Protein AF-V5GSD3-F1 (afdb_monomer)

Sequence (104 aa):
MEKYTIGQCVFIVKNYLKFGENYTEIGRIYRTKYVKTNFPTNSTIRNIVNEFEETGSIQDQRSKVYSRNGRLQENIAAVNDSVTAEPNTSIRHRSQQLAIEHTT

pLDDT: mean 83.91, std 11.3, range [48.97, 94.5]

Structure (mmCIF, N/CA/C/O backbone):
data_AF-V5GSD3-F1
#
_entry.id   AF-V5GSD3-F1
#
loop_
_atom_site.group_PDB
_atom_site.id
_atom_site.type_symbol
_atom_site.label_atom_id
_atom_site.label_alt_id
_atom_site.label_comp_id
_atom_site.label_asym_id
_atom_site.label_entity_id
_atom_site.label_seq_id
_atom_site.pdbx_PDB_ins_code
_atom_site.Cartn_x
_atom_site.Cartn_y
_atom_site.Cartn_z
_atom_site.occupancy
_atom_site.B_iso_or_equiv
_atom_site.auth_seq_id
_atom_site.auth_comp_id
_atom_site.auth_asym_id
_atom_site.auth_atom_id
_atom_site.pdbx_PDB_model_num
ATOM 1 N N . MET A 1 1 ? 1.347 5.584 0.529 1.00 52.91 1 MET A N 1
ATOM 2 C CA . MET A 1 1 ? 0.588 5.583 1.798 1.00 52.91 1 MET A CA 1
ATOM 3 C C . MET A 1 1 ? 1.522 5.835 3.003 1.00 52.91 1 MET A C 1
ATOM 5 O O . MET A 1 1 ? 1.504 5.098 3.977 1.00 52.91 1 MET A O 1
ATOM 9 N N . GLU A 1 2 ? 2.343 6.899 2.985 1.00 53.22 2 GLU A N 1
ATOM 10 C CA . GLU A 1 2 ? 3.514 7.042 3.891 1.00 53.22 2 GLU A CA 1
ATOM 11 C C . GLU A 1 2 ? 3.214 7.459 5.350 1.00 53.22 2 GLU A C 1
ATOM 13 O O . GLU A 1 2 ? 4.128 7.535 6.168 1.00 53.22 2 GLU A O 1
ATOM 18 N N . LYS A 1 3 ? 1.953 7.732 5.718 1.00 70.75 3 LYS A N 1
ATOM 19 C CA . LYS A 1 3 ? 1.607 8.221 7.071 1.00 70.75 3 LYS A CA 1
ATOM 20 C C . LYS A 1 3 ? 1.307 7.128 8.100 1.00 70.75 3 LYS A C 1
ATOM 22 O O . LYS A 1 3 ? 1.409 7.413 9.294 1.00 70.75 3 LYS A O 1
ATOM 27 N N . TYR A 1 4 ? 0.937 5.922 7.665 1.00 81.62 4 TYR A N 1
ATOM 28 C CA . TYR A 1 4 ? 0.513 4.835 8.551 1.00 81.62 4 TYR A CA 1
ATOM 29 C C . TYR A 1 4 ? 1.309 3.569 8.277 1.00 81.62 4 TYR A C 1
ATOM 31 O O . TYR A 1 4 ? 1.545 3.196 7.132 1.00 81.62 4 TYR A O 1
ATOM 39 N N . THR A 1 5 ? 1.729 2.896 9.343 1.00 87.56 5 THR A N 1
ATOM 40 C CA . THR A 1 5 ? 2.402 1.603 9.219 1.00 87.56 5 THR A CA 1
ATOM 41 C C . THR A 1 5 ? 1.398 0.520 8.827 1.00 87.56 5 THR A C 1
ATOM 43 O O . THR A 1 5 ? 0.217 0.605 9.166 1.00 87.56 5 THR A O 1
ATOM 46 N N . ILE A 1 6 ? 1.868 -0.560 8.193 1.00 87.94 6 ILE A N 1
ATOM 47 C CA . ILE A 1 6 ? 1.018 -1.716 7.844 1.00 87.94 6 ILE A CA 1
ATOM 48 C C . ILE A 1 6 ? 0.260 -2.224 9.080 1.00 87.94 6 ILE A C 1
ATOM 50 O O . ILE A 1 6 ? -0.931 -2.508 9.010 1.00 87.94 6 ILE A O 1
ATOM 54 N N . GLY A 1 7 ? 0.915 -2.269 10.246 1.00 89.00 7 GLY A N 1
ATOM 55 C CA . GLY A 1 7 ? 0.274 -2.678 11.497 1.00 89.00 7 GLY A CA 1
ATOM 56 C C . GLY A 1 7 ? -0.879 -1.763 11.936 1.00 89.00 7 GLY A C 1
ATOM 57 O O . GLY A 1 7 ? -1.867 -2.252 12.487 1.00 89.00 7 GLY A O 1
ATOM 58 N N . GLN A 1 8 ? -0.785 -0.456 11.678 1.00 89.88 8 GLN A N 1
ATOM 59 C CA . GLN A 1 8 ? -1.862 0.504 11.944 1.00 89.88 8 GLN A CA 1
ATOM 60 C C . GLN A 1 8 ? -3.033 0.312 10.978 1.00 89.88 8 GLN A C 1
ATOM 62 O O . GLN A 1 8 ? -4.180 0.267 11.422 1.00 89.88 8 GLN A O 1
ATOM 67 N N . CYS A 1 9 ? -2.760 0.119 9.688 1.00 90.19 9 CYS A N 1
ATOM 68 C CA . CYS A 1 9 ? -3.802 -0.146 8.699 1.00 90.19 9 CYS A CA 1
ATOM 69 C C . CYS A 1 9 ? -4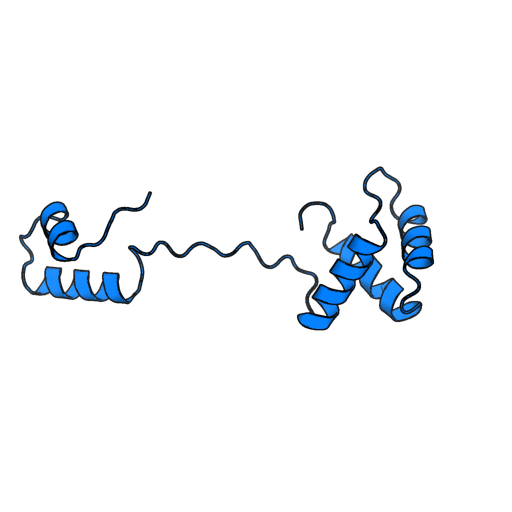.510 -1.489 8.963 1.00 90.19 9 CYS A C 1
ATOM 71 O O . CYS A 1 9 ? -5.737 -1.547 8.979 1.00 90.19 9 CYS A O 1
ATOM 73 N N . VAL A 1 10 ? -3.764 -2.547 9.311 1.00 92.50 10 VAL A N 1
ATOM 74 C CA . VAL A 1 10 ? -4.331 -3.839 9.748 1.00 92.50 10 VAL A CA 1
ATOM 75 C C . VAL A 1 10 ? -5.213 -3.665 10.980 1.00 92.50 10 VAL A C 1
ATOM 77 O O . VAL A 1 10 ? -6.273 -4.282 11.080 1.00 92.50 10 VAL A O 1
ATOM 80 N N . PHE A 1 11 ? -4.799 -2.833 11.937 1.00 93.31 11 PHE A N 1
ATOM 81 C CA . PHE A 1 11 ? -5.622 -2.553 13.107 1.00 93.31 11 PHE A CA 1
ATOM 82 C C . PHE A 1 11 ? -6.944 -1.882 12.725 1.00 93.31 11 PHE A C 1
ATOM 84 O O . PHE A 1 11 ? -7.986 -2.270 13.251 1.00 93.31 11 PHE A O 1
ATOM 91 N N . ILE A 1 12 ? -6.914 -0.917 11.807 1.00 92.12 12 ILE A N 1
ATOM 92 C CA . ILE A 1 12 ? -8.117 -0.252 11.299 1.00 92.12 12 ILE A CA 1
ATOM 93 C C . ILE A 1 12 ? -9.060 -1.272 10.653 1.00 92.12 12 ILE A C 1
ATOM 95 O O . ILE A 1 12 ? -10.210 -1.372 11.077 1.00 92.12 12 ILE A O 1
ATOM 99 N N . VAL A 1 13 ? -8.561 -2.084 9.718 1.00 93.44 13 VAL A N 1
ATOM 100 C CA . VAL A 1 13 ? -9.369 -3.091 9.009 1.00 93.44 13 VAL A CA 1
ATOM 101 C C . VAL A 1 13 ? -9.967 -4.114 9.977 1.00 93.44 13 VAL A C 1
ATOM 103 O O . VAL A 1 13 ? -11.153 -4.415 9.900 1.00 93.44 13 VAL A O 1
ATOM 106 N N . LYS A 1 14 ? -9.204 -4.595 10.967 1.00 94.50 14 LYS A N 1
ATOM 107 C CA . LYS A 1 14 ? -9.738 -5.516 11.989 1.00 94.50 14 LYS A CA 1
ATOM 108 C C . LYS A 1 14 ? -10.889 -4.913 12.794 1.00 94.50 14 LYS A C 1
ATOM 110 O O . LYS A 1 14 ? -11.831 -5.625 13.129 1.00 94.50 14 LYS A O 1
ATOM 115 N N . ASN A 1 15 ? -10.806 -3.629 13.137 1.00 94.06 15 ASN A N 1
ATOM 116 C CA . ASN A 1 15 ? -11.887 -2.964 13.861 1.00 94.06 15 ASN A CA 1
ATOM 117 C C . ASN A 1 15 ? -13.080 -2.673 12.944 1.00 94.06 15 ASN A C 1
ATOM 119 O O . ASN A 1 15 ? -14.210 -2.818 13.394 1.00 94.06 15 ASN A O 1
ATOM 123 N N . TYR A 1 16 ? -12.853 -2.357 11.669 1.00 94.06 16 TYR A N 1
ATOM 124 C CA . TYR A 1 16 ? -13.924 -2.262 10.677 1.00 94.06 16 TYR A CA 1
ATOM 125 C C . TYR A 1 16 ? -14.699 -3.578 10.547 1.00 94.06 16 TYR A C 1
ATOM 127 O O . TYR A 1 16 ? -15.915 -3.586 10.691 1.00 94.06 16 TYR A O 1
ATOM 135 N N . LEU A 1 17 ? -14.009 -4.715 10.430 1.00 91.69 17 LEU A N 1
ATOM 136 C CA . LEU A 1 17 ? -14.667 -6.027 10.386 1.00 91.69 17 LEU A CA 1
ATOM 137 C C . LEU A 1 17 ? -15.458 -6.357 11.664 1.00 91.69 17 LEU A C 1
ATOM 139 O O . LEU A 1 17 ? -16.376 -7.169 11.628 1.00 91.69 17 LEU A O 1
ATOM 143 N N . LYS A 1 18 ? -15.108 -5.744 12.801 1.00 93.00 18 LYS A N 1
ATOM 144 C CA . LYS A 1 18 ? -15.787 -5.957 14.086 1.00 93.00 18 LYS A CA 1
ATOM 145 C C . LYS A 1 18 ? -16.988 -5.029 14.300 1.00 93.00 18 LYS A C 1
ATOM 147 O O . LYS A 1 18 ? -17.978 -5.461 14.881 1.00 93.00 18 LYS A O 1
ATOM 152 N N . PHE A 1 19 ? -16.878 -3.764 13.901 1.00 89.38 19 PHE A N 1
ATOM 153 C CA . PHE A 1 19 ? -17.847 -2.705 14.222 1.00 89.38 19 PHE A CA 1
ATOM 154 C C . PHE A 1 19 ? -18.603 -2.164 12.996 1.00 89.38 19 PHE A C 1
ATOM 156 O O . PHE A 1 19 ? -19.476 -1.311 13.150 1.00 89.38 19 PHE A O 1
ATOM 163 N N . GLY A 1 20 ? -18.279 -2.635 11.791 1.00 88.62 20 GLY A N 1
ATOM 164 C CA . GLY A 1 20 ? -18.825 -2.136 10.530 1.00 88.62 20 GLY A CA 1
ATOM 165 C C . GLY A 1 20 ? -18.386 -0.701 10.224 1.00 88.62 20 GLY A C 1
ATOM 166 O O . GLY A 1 20 ? -17.319 -0.248 10.642 1.00 88.62 20 GLY A O 1
ATOM 167 N N . GLU A 1 21 ? -19.241 0.051 9.528 1.00 88.44 21 GLU A N 1
ATOM 168 C CA . GLU A 1 21 ? -18.991 1.430 9.068 1.00 88.44 21 GLU A CA 1
ATOM 169 C C . GLU A 1 21 ? -18.960 2.499 10.184 1.00 88.44 21 GLU A C 1
ATOM 171 O O . GLU A 1 21 ? -19.047 3.704 9.927 1.00 88.44 21 GLU A O 1
ATOM 176 N N . ASN A 1 22 ? -18.795 2.106 11.451 1.00 91.75 22 ASN A N 1
ATOM 177 C CA . ASN A 1 22 ? -18.667 3.043 12.564 1.00 91.75 22 ASN A CA 1
ATOM 178 C C . ASN A 1 22 ? -17.239 3.615 12.675 1.00 91.75 22 ASN A C 1
ATOM 180 O O . ASN A 1 22 ? -16.500 3.372 13.634 1.00 91.75 22 ASN A O 1
ATOM 184 N N . TYR A 1 23 ? -16.844 4.416 11.683 1.00 90.06 23 TYR A N 1
ATOM 185 C CA . TYR A 1 23 ? -15.498 4.995 11.586 1.00 90.06 23 TYR A CA 1
ATOM 186 C C . TYR A 1 23 ? -15.117 5.869 12.788 1.00 90.06 23 TYR A C 1
ATOM 188 O O . TYR A 1 23 ? -13.948 5.927 13.170 1.00 90.06 23 TYR A O 1
ATOM 196 N N . THR A 1 24 ? -16.101 6.510 13.424 1.00 90.00 24 THR A N 1
ATOM 197 C CA . THR A 1 24 ? -15.887 7.333 14.620 1.00 90.00 24 THR A CA 1
ATOM 198 C C . THR A 1 24 ? -15.419 6.487 15.802 1.00 90.00 24 THR A C 1
ATOM 200 O O . THR A 1 24 ? -14.493 6.884 16.513 1.00 90.00 24 THR A O 1
ATOM 203 N N . GLU A 1 25 ? -16.017 5.312 16.017 1.00 90.69 25 GLU A N 1
ATOM 204 C CA . GLU A 1 25 ? -15.560 4.393 17.063 1.00 90.69 25 GLU A CA 1
ATOM 205 C C . GLU A 1 25 ? -14.209 3.771 16.743 1.00 90.69 25 GLU A C 1
ATOM 207 O O . GLU A 1 25 ? -13.342 3.728 17.619 1.00 90.69 25 GLU A O 1
ATOM 212 N N . ILE A 1 26 ? -13.981 3.387 15.486 1.00 91.75 26 ILE A N 1
ATOM 213 C CA . ILE A 1 26 ? -12.675 2.889 15.037 1.00 91.75 26 ILE A CA 1
ATOM 214 C C . ILE A 1 26 ? -11.592 3.933 15.328 1.00 91.75 26 ILE A C 1
ATOM 216 O O . ILE A 1 26 ? -10.549 3.599 15.892 1.00 91.75 26 ILE A O 1
ATOM 220 N N . GLY A 1 27 ? -11.864 5.207 15.035 1.00 89.69 27 GLY A N 1
ATOM 221 C CA . GLY A 1 27 ? -11.002 6.325 15.402 1.00 89.69 27 GLY A CA 1
ATOM 222 C C . GLY A 1 27 ? -10.785 6.422 16.916 1.00 89.69 27 GLY A C 1
ATOM 223 O O . GLY A 1 27 ? -9.647 6.472 17.378 1.00 89.69 27 GLY A O 1
ATOM 224 N N . ARG A 1 28 ? -11.842 6.385 17.734 1.00 89.25 28 ARG A N 1
ATOM 225 C CA . ARG A 1 28 ? -11.705 6.433 19.205 1.00 89.25 28 ARG A CA 1
ATOM 226 C C . ARG A 1 28 ? -10.798 5.320 19.743 1.00 89.25 28 ARG A C 1
ATOM 228 O O . ARG A 1 28 ? -9.893 5.611 20.522 1.00 89.25 28 ARG A O 1
ATOM 235 N N . ILE A 1 29 ? -10.990 4.084 19.286 1.00 91.00 29 ILE A N 1
ATOM 236 C CA . ILE A 1 29 ? -10.185 2.916 19.682 1.00 91.00 29 ILE A CA 1
ATOM 237 C C . ILE A 1 29 ? -8.752 3.025 19.132 1.00 91.00 29 ILE A C 1
ATOM 239 O O . ILE A 1 29 ? -7.781 2.663 19.797 1.00 91.00 29 ILE A O 1
ATOM 243 N N . TYR A 1 30 ? -8.581 3.579 17.934 1.00 90.62 30 TYR A N 1
ATOM 244 C CA . TYR A 1 30 ? -7.256 3.875 17.396 1.00 90.62 30 TYR A CA 1
ATOM 245 C C . TYR A 1 30 ? -6.501 4.862 18.289 1.00 90.62 30 TYR A C 1
ATOM 247 O O . TYR A 1 30 ? -5.333 4.638 18.602 1.00 90.62 30 TYR A O 1
ATOM 255 N N . ARG A 1 31 ? -7.175 5.922 18.749 1.00 87.75 31 ARG A N 1
ATOM 256 C CA . ARG A 1 31 ? -6.581 6.962 19.597 1.00 87.75 31 ARG A CA 1
ATOM 257 C C . ARG A 1 31 ? -6.154 6.438 20.966 1.00 87.75 31 ARG A C 1
ATOM 259 O O . ARG A 1 31 ? -5.145 6.903 21.488 1.00 87.75 31 ARG A O 1
ATOM 266 N N . THR A 1 32 ? -6.897 5.494 21.544 1.00 87.94 32 THR A N 1
ATOM 267 C CA . THR A 1 32 ? -6.513 4.878 22.824 1.00 87.94 32 THR A CA 1
ATOM 268 C C . THR A 1 32 ? -5.296 3.970 22.672 1.00 87.94 32 THR A C 1
ATOM 270 O O . THR A 1 32 ? -4.456 3.929 23.567 1.00 87.94 32 THR A O 1
ATOM 273 N N . LYS A 1 33 ? -5.166 3.275 21.535 1.00 87.50 33 LYS A N 1
ATOM 274 C CA . LYS A 1 33 ? -4.050 2.354 21.281 1.00 87.50 33 LYS A CA 1
ATOM 275 C C . LYS A 1 33 ? -2.772 3.048 20.800 1.00 87.50 33 LYS A C 1
ATOM 277 O O . LYS A 1 33 ? -1.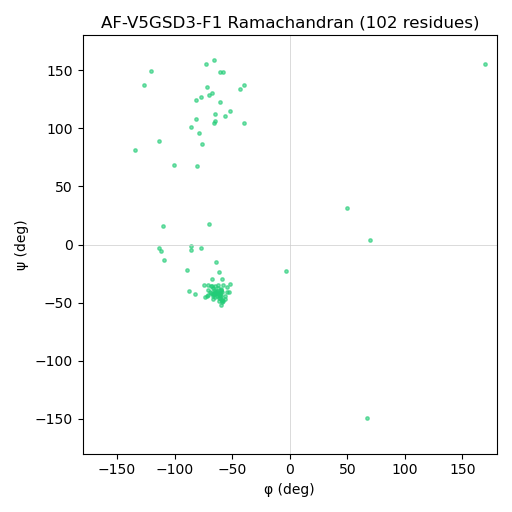681 2.676 21.223 1.00 87.50 33 LYS A O 1
ATOM 282 N N . TYR A 1 34 ? -2.889 4.019 19.899 1.00 84.12 34 TYR A N 1
ATOM 283 C CA . TYR A 1 34 ? -1.761 4.702 19.267 1.00 84.12 34 TYR A CA 1
ATOM 284 C C . TYR A 1 34 ? -1.735 6.166 19.722 1.00 84.12 34 TYR A C 1
ATOM 286 O O . TYR A 1 34 ? -2.328 7.050 19.105 1.00 84.12 34 TYR A O 1
ATOM 294 N N . VAL A 1 35 ? -1.047 6.432 20.834 1.00 70.56 35 VAL A N 1
ATOM 295 C CA . VAL A 1 35 ? -0.883 7.791 21.367 1.00 70.56 35 VAL A CA 1
ATOM 296 C C . VAL A 1 35 ? 0.202 8.530 20.572 1.00 70.56 35 VAL A C 1
ATOM 298 O O . VAL A 1 35 ? 1.382 8.347 20.859 1.00 70.56 35 VAL A O 1
ATOM 301 N N . LYS A 1 36 ? -0.185 9.337 19.565 1.00 64.88 36 LYS A N 1
ATOM 302 C CA . LYS A 1 36 ? 0.509 10.552 19.052 1.00 64.88 36 LYS A CA 1
ATOM 303 C C . LYS A 1 36 ? -0.101 11.064 17.735 1.00 64.88 36 LYS A C 1
ATOM 305 O O . LYS A 1 36 ? -0.688 10.297 16.985 1.00 64.88 36 LYS A O 1
ATOM 310 N N . THR A 1 37 ? 0.092 12.368 17.511 1.00 6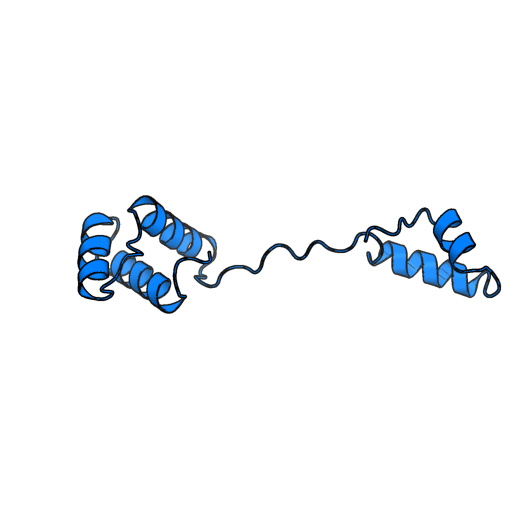2.88 37 THR A N 1
ATOM 311 C CA . THR A 1 37 ? -0.124 13.292 16.362 1.00 62.88 37 THR A CA 1
ATOM 312 C C . THR A 1 37 ? -0.630 12.814 14.987 1.00 62.88 37 THR A C 1
ATOM 314 O O . THR A 1 37 ? -1.214 13.630 14.279 1.00 62.88 37 THR A O 1
ATOM 317 N N . ASN A 1 38 ? -0.486 11.548 14.597 1.00 68.31 38 ASN A N 1
ATOM 318 C CA . ASN A 1 38 ? -0.969 11.010 13.320 1.00 68.31 38 ASN A CA 1
ATOM 319 C C . ASN A 1 38 ? -2.282 10.251 13.522 1.00 68.31 38 ASN A C 1
ATOM 321 O O . ASN A 1 38 ? -2.344 9.024 13.432 1.00 68.31 38 ASN A O 1
ATOM 325 N N . PHE A 1 39 ? -3.331 11.002 13.852 1.00 83.25 39 PHE A N 1
ATOM 326 C CA . PHE A 1 39 ? -4.679 10.463 13.953 1.00 83.25 39 PHE A CA 1
ATOM 327 C C . PHE A 1 39 ? -5.319 10.366 12.557 1.00 83.25 39 PHE A C 1
ATOM 329 O O . PHE A 1 39 ? -5.394 11.388 11.867 1.00 83.25 39 PHE A O 1
ATOM 336 N N . PRO A 1 40 ? -5.799 9.183 12.132 1.00 86.06 40 PRO A N 1
ATOM 337 C CA . PRO A 1 40 ? -6.472 9.047 10.852 1.00 86.06 40 PRO A CA 1
ATOM 338 C C . PRO A 1 40 ? -7.829 9.736 10.902 1.00 86.06 40 PRO A C 1
ATOM 340 O O . PRO A 1 40 ? -8.643 9.503 11.792 1.00 86.06 40 PRO A O 1
ATOM 343 N N . THR A 1 41 ? -8.081 10.595 9.918 1.00 89.19 41 THR A N 1
ATOM 344 C CA . THR A 1 41 ? -9.419 11.143 9.688 1.00 89.19 41 THR A CA 1
ATOM 345 C C . THR A 1 41 ? -10.370 10.025 9.264 1.00 89.19 41 THR A C 1
ATOM 347 O O . THR A 1 41 ? -9.935 9.016 8.707 1.00 89.19 41 THR A O 1
ATOM 350 N N . ASN A 1 42 ? -11.680 10.226 9.430 1.00 90.50 42 ASN A N 1
ATOM 351 C CA . ASN A 1 42 ? -12.684 9.261 8.963 1.00 90.50 42 ASN A CA 1
ATOM 352 C C . ASN A 1 42 ? -12.527 8.939 7.466 1.00 90.50 42 ASN A C 1
ATOM 354 O O . ASN A 1 42 ? -12.677 7.790 7.069 1.00 90.50 42 ASN A O 1
ATOM 358 N N . SER A 1 43 ? -12.156 9.929 6.646 1.00 90.56 43 SER A N 1
ATOM 359 C CA . SER A 1 43 ? -11.842 9.715 5.228 1.00 90.56 43 SER A CA 1
ATOM 360 C C . SER A 1 43 ? -10.631 8.807 5.021 1.00 90.56 43 SER A C 1
ATOM 362 O O . SER A 1 43 ? -10.658 7.944 4.155 1.00 90.56 43 SER A O 1
ATOM 364 N N . THR A 1 44 ? -9.589 8.951 5.841 1.00 89.81 44 THR A N 1
ATOM 365 C CA . THR A 1 44 ? -8.406 8.086 5.775 1.00 89.81 44 THR A CA 1
ATOM 366 C C . THR A 1 44 ? -8.755 6.652 6.164 1.00 89.81 44 THR A C 1
ATOM 368 O O . THR A 1 44 ? -8.347 5.720 5.481 1.00 89.81 44 THR A O 1
ATOM 371 N N . ILE A 1 45 ? -9.537 6.477 7.234 1.00 91.50 45 ILE A N 1
ATOM 372 C CA . ILE A 1 45 ? -10.032 5.165 7.669 1.00 91.50 45 ILE A CA 1
ATOM 373 C C . ILE A 1 45 ? -10.832 4.510 6.539 1.00 91.50 45 ILE A C 1
ATOM 375 O O . ILE A 1 45 ? -10.562 3.362 6.198 1.00 91.50 45 ILE A O 1
ATOM 379 N N . ARG A 1 46 ? -11.767 5.251 5.932 1.00 92.69 46 ARG A N 1
ATOM 380 C CA . ARG A 1 46 ? -12.562 4.768 4.799 1.00 92.69 46 ARG A CA 1
ATOM 381 C C . ARG A 1 46 ? -11.678 4.368 3.622 1.00 92.69 46 ARG A C 1
ATOM 383 O O . ARG A 1 46 ? -11.849 3.277 3.111 1.00 92.69 46 ARG A O 1
ATOM 390 N N . ASN A 1 47 ? -10.712 5.195 3.228 1.00 91.06 47 ASN A N 1
ATOM 391 C CA . ASN A 1 47 ? -9.835 4.876 2.099 1.00 91.06 47 ASN A CA 1
ATOM 392 C C . ASN A 1 47 ? -9.032 3.588 2.334 1.00 91.06 47 ASN A C 1
ATOM 394 O O . ASN A 1 47 ? -8.940 2.768 1.431 1.00 91.06 47 ASN A O 1
ATOM 398 N N . ILE A 1 48 ? -8.505 3.386 3.549 1.00 90.94 48 ILE A N 1
ATOM 399 C CA . ILE A 1 48 ? -7.782 2.155 3.915 1.00 90.94 48 ILE A CA 1
ATOM 400 C C . ILE A 1 48 ? -8.701 0.930 3.818 1.00 90.94 48 ILE A C 1
ATOM 402 O O . ILE A 1 48 ? -8.276 -0.129 3.364 1.00 90.94 48 ILE A O 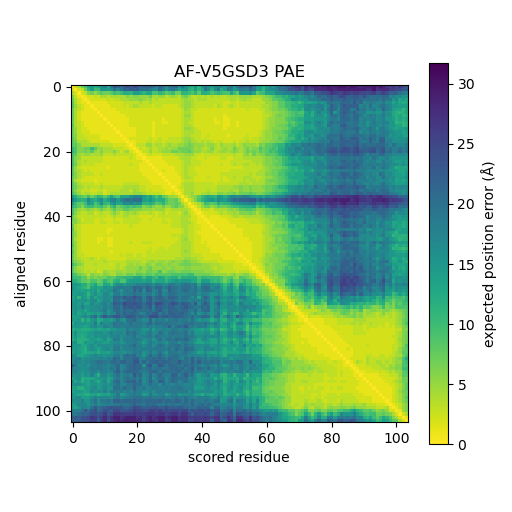1
ATOM 406 N N . VAL A 1 49 ? -9.950 1.064 4.268 1.00 92.25 49 VAL A N 1
ATOM 407 C CA . VAL A 1 49 ? -10.942 -0.013 4.183 1.00 92.25 49 VAL A CA 1
ATOM 408 C C . VAL A 1 49 ? -11.309 -0.300 2.730 1.00 92.25 49 VAL A C 1
ATOM 410 O O . VAL A 1 49 ? -11.273 -1.457 2.337 1.00 92.25 49 VAL A O 1
ATOM 413 N N . ASN A 1 50 ? -11.585 0.729 1.930 1.00 92.25 50 ASN A N 1
ATOM 414 C CA . ASN A 1 50 ? -11.933 0.573 0.520 1.00 92.25 50 ASN A CA 1
ATOM 415 C C . ASN A 1 50 ? -10.807 -0.115 -0.257 1.00 92.25 50 ASN A C 1
ATOM 417 O O . ASN A 1 50 ? -11.060 -1.048 -1.004 1.00 92.25 50 ASN A O 1
ATOM 421 N N . GLU A 1 51 ? -9.554 0.287 -0.041 1.00 90.06 51 GLU A N 1
ATOM 422 C CA . GLU A 1 51 ? -8.408 -0.341 -0.706 1.00 90.06 51 GLU A CA 1
ATOM 423 C C . GLU A 1 51 ? -8.264 -1.823 -0.329 1.00 90.06 51 GLU A C 1
ATOM 425 O O . GLU A 1 51 ? -7.966 -2.665 -1.182 1.00 90.06 51 GLU A O 1
ATOM 430 N N . PHE A 1 52 ? -8.544 -2.156 0.934 1.00 91.38 52 PHE A N 1
ATOM 431 C CA . PHE A 1 52 ? -8.609 -3.540 1.386 1.00 91.38 52 PHE A CA 1
ATOM 432 C C . PHE A 1 52 ? -9.782 -4.309 0.760 1.00 91.38 52 PHE A C 1
ATOM 434 O O . PHE A 1 52 ? -9.594 -5.452 0.359 1.00 91.38 52 PHE A O 1
ATOM 441 N N . GLU A 1 53 ? -10.971 -3.718 0.656 1.00 91.25 53 GLU A N 1
ATOM 442 C CA . GLU A 1 53 ? -12.133 -4.360 0.026 1.00 91.25 53 GLU A CA 1
ATOM 443 C C . GLU A 1 53 ? -11.930 -4.571 -1.481 1.00 91.25 53 GLU A C 1
ATOM 445 O O . GLU A 1 53 ? -12.309 -5.612 -2.012 1.00 91.25 53 GLU A O 1
ATOM 450 N N . GLU A 1 54 ? -11.287 -3.620 -2.160 1.00 91.25 54 GLU A N 1
ATOM 451 C CA . GLU A 1 54 ? -11.015 -3.679 -3.598 1.00 91.25 54 GLU A CA 1
ATOM 452 C C . GLU A 1 54 ? -9.911 -4.685 -3.946 1.00 91.25 54 GLU A C 1
ATOM 454 O O . GLU A 1 54 ? -10.045 -5.453 -4.900 1.00 91.25 54 GLU A O 1
ATOM 459 N N . THR A 1 55 ? -8.800 -4.678 -3.202 1.00 88.00 55 THR A N 1
ATOM 460 C CA . THR A 1 55 ? -7.595 -5.446 -3.570 1.00 88.00 55 THR A CA 1
ATOM 461 C C . THR A 1 55 ? -7.320 -6.651 -2.673 1.00 88.00 55 THR A C 1
ATOM 463 O O . THR A 1 55 ? -6.472 -7.480 -3.002 1.00 88.00 55 THR A O 1
ATOM 466 N N . GLY A 1 56 ? -7.982 -6.749 -1.517 1.00 88.69 56 GLY A N 1
ATOM 467 C CA . GLY A 1 56 ? -7.676 -7.730 -0.471 1.00 88.69 56 GLY A CA 1
ATOM 468 C C . GLY A 1 56 ? -6.347 -7.479 0.251 1.00 88.69 56 GLY A C 1
ATOM 469 O O . GLY A 1 56 ? -5.941 -8.282 1.094 1.00 88.69 56 GLY A O 1
ATOM 470 N N . SER A 1 57 ? -5.647 -6.387 -0.071 1.00 87.00 57 SER A N 1
ATOM 471 C CA . SER A 1 57 ? -4.320 -6.067 0.447 1.00 87.00 57 SER A CA 1
ATOM 472 C C . SER A 1 57 ? -4.322 -4.740 1.197 1.00 87.00 57 SER A C 1
ATOM 474 O O . SER A 1 57 ? -5.078 -3.825 0.903 1.00 87.00 57 SER A O 1
ATOM 476 N N . ILE A 1 58 ? -3.441 -4.650 2.190 1.00 85.06 58 ILE A N 1
ATOM 477 C CA . ILE A 1 58 ? -3.156 -3.429 2.964 1.00 85.06 58 ILE A CA 1
ATOM 478 C C . ILE A 1 58 ? -1.730 -2.932 2.660 1.00 85.06 58 ILE A C 1
ATOM 480 O O . ILE A 1 58 ? -1.270 -1.903 3.159 1.00 85.06 58 ILE A O 1
ATOM 484 N N . GLN A 1 59 ? -0.979 -3.702 1.874 1.00 80.12 59 GLN A N 1
ATOM 485 C CA . GLN A 1 59 ? 0.376 -3.351 1.504 1.00 80.12 59 GLN A CA 1
ATOM 486 C C . GLN A 1 59 ? 0.337 -2.286 0.414 1.00 80.12 59 GLN A C 1
ATOM 488 O O . GLN A 1 59 ? -0.280 -2.505 -0.624 1.00 80.12 59 GLN A O 1
ATOM 493 N N . ASP A 1 60 ? 1.043 -1.176 0.652 1.00 69.31 60 ASP A N 1
ATOM 494 C CA . ASP A 1 60 ? 1.212 -0.107 -0.333 1.00 69.31 60 ASP A CA 1
ATOM 495 C C . ASP A 1 60 ? 1.722 -0.729 -1.637 1.00 69.31 60 ASP A C 1
ATOM 497 O O . ASP A 1 60 ? 2.820 -1.310 -1.679 1.00 69.31 60 ASP A O 1
ATOM 501 N N . GLN A 1 61 ? 0.907 -0.660 -2.690 1.00 65.12 61 GLN A N 1
ATOM 502 C CA . GLN A 1 61 ? 1.350 -1.044 -4.018 1.00 65.12 61 GLN A CA 1
ATOM 503 C C . GLN A 1 61 ? 2.426 -0.036 -4.396 1.00 65.12 61 GLN A C 1
ATOM 505 O O . GLN A 1 61 ? 2.129 1.131 -4.654 1.00 65.12 61 GLN A O 1
ATOM 510 N N . ARG A 1 62 ? 3.695 -0.467 -4.337 1.00 59.12 62 ARG A N 1
ATOM 511 C CA . ARG A 1 62 ? 4.838 0.383 -4.688 1.00 59.12 62 ARG A CA 1
ATOM 512 C C . ARG A 1 62 ? 4.500 1.151 -5.957 1.00 59.12 62 ARG A C 1
ATOM 514 O O . ARG A 1 62 ? 3.969 0.569 -6.905 1.00 59.12 62 ARG A O 1
ATOM 521 N N . SER A 1 63 ? 4.799 2.448 -5.923 1.00 59.00 63 SER A N 1
ATOM 522 C CA . SER A 1 63 ? 4.558 3.377 -7.019 1.00 59.00 63 SER A CA 1
ATOM 523 C C . SER A 1 63 ? 4.874 2.721 -8.355 1.00 59.00 63 SER A C 1
ATOM 525 O O . SER A 1 63 ? 5.880 2.018 -8.480 1.00 59.00 63 SER A O 1
ATOM 527 N N . LYS A 1 64 ? 3.994 2.952 -9.340 1.00 59.44 64 LYS A N 1
ATOM 528 C CA . LYS A 1 64 ? 4.193 2.569 -10.741 1.00 59.44 64 LYS A CA 1
ATOM 529 C C . LYS A 1 64 ? 5.653 2.844 -11.088 1.00 59.44 64 LYS A C 1
ATOM 531 O O . LYS A 1 64 ? 6.053 4.003 -11.206 1.00 59.44 64 LYS A O 1
ATOM 536 N N . VAL A 1 65 ? 6.461 1.789 -11.181 1.00 65.19 65 VAL A N 1
ATOM 537 C CA . VAL A 1 65 ? 7.822 1.921 -11.682 1.00 65.19 65 VAL A CA 1
ATOM 538 C C . VAL A 1 65 ? 7.618 2.350 -13.119 1.00 65.19 65 VAL A C 1
ATOM 540 O O . VAL A 1 65 ? 7.127 1.562 -13.927 1.00 65.19 65 VAL A O 1
ATOM 543 N N . TYR A 1 66 ? 7.879 3.623 -13.413 1.00 65.12 66 TYR A N 1
ATOM 544 C CA . TYR A 1 66 ? 7.829 4.103 -14.782 1.00 65.1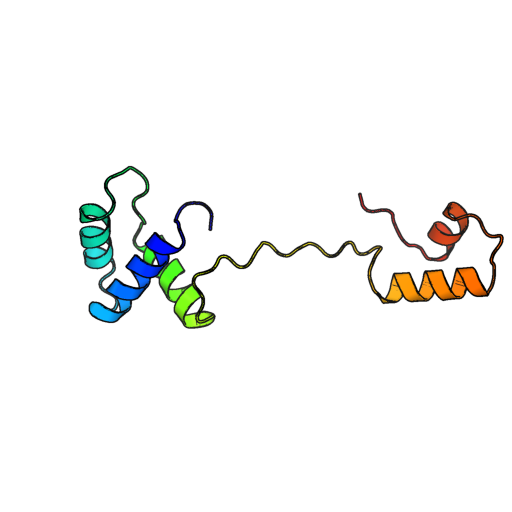2 66 TYR A CA 1
ATOM 545 C C . TYR A 1 66 ? 8.788 3.229 -15.580 1.00 65.12 66 TYR A C 1
ATOM 547 O O . TYR A 1 66 ? 10.003 3.249 -15.359 1.00 65.12 66 TYR A O 1
ATOM 555 N N . SER A 1 67 ? 8.224 2.391 -16.451 1.00 63.97 67 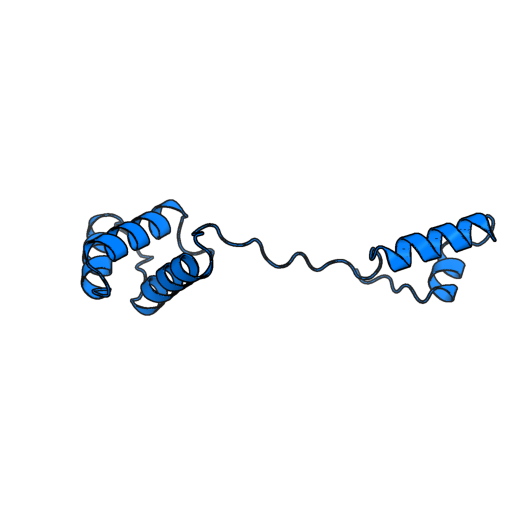SER A N 1
ATOM 556 C CA . SER A 1 67 ? 9.024 1.622 -17.385 1.00 63.97 67 SER A CA 1
ATOM 557 C C . SER A 1 67 ? 9.762 2.637 -18.242 1.00 63.97 67 SER A C 1
ATOM 559 O O . SER A 1 67 ? 9.145 3.523 -18.831 1.00 63.97 67 SER A O 1
ATOM 561 N N . ARG A 1 68 ? 11.093 2.563 -18.268 1.00 70.44 68 ARG A N 1
ATOM 562 C CA . ARG A 1 68 ? 11.872 3.408 -19.171 1.00 70.44 68 ARG A CA 1
ATOM 563 C C . ARG A 1 68 ? 11.519 2.975 -20.587 1.00 70.44 68 ARG A C 1
ATOM 565 O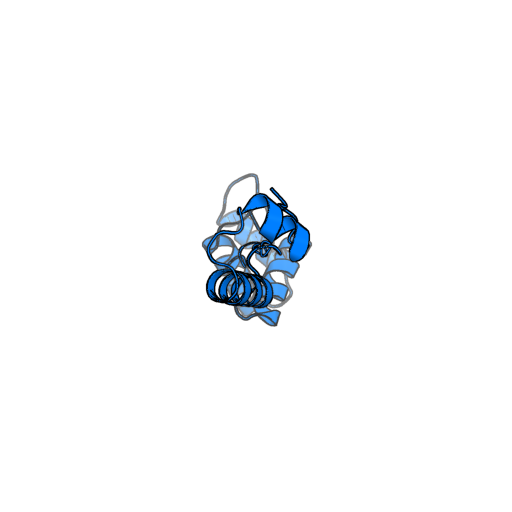 O . ARG A 1 68 ? 11.890 1.871 -20.977 1.00 70.44 68 ARG A O 1
ATOM 572 N N . ASN A 1 69 ? 10.841 3.836 -21.344 1.00 73.94 69 ASN A N 1
ATOM 573 C CA . ASN A 1 69 ? 10.377 3.532 -22.702 1.00 73.94 69 ASN A CA 1
ATOM 574 C C . ASN A 1 69 ? 11.513 3.006 -23.604 1.00 73.94 69 ASN A C 1
ATOM 576 O O . ASN A 1 69 ? 11.314 2.079 -24.383 1.00 73.94 69 ASN A O 1
ATOM 580 N N . GLY A 1 70 ? 12.749 3.488 -23.422 1.00 73.75 70 GLY A N 1
ATOM 581 C CA . GLY A 1 70 ? 13.920 2.985 -24.153 1.00 73.75 70 GLY A CA 1
ATOM 582 C C . GLY A 1 70 ? 14.295 1.514 -23.890 1.00 73.75 70 GLY A C 1
ATOM 583 O O . GLY A 1 70 ? 15.056 0.941 -24.660 1.00 73.75 70 GLY A O 1
ATOM 584 N N . ARG A 1 71 ? 13.769 0.879 -22.833 1.00 76.94 71 ARG A N 1
ATOM 585 C CA . ARG A 1 71 ? 13.995 -0.541 -22.489 1.00 76.94 71 ARG A CA 1
ATOM 586 C C . ARG A 1 71 ? 12.762 -1.420 -22.694 1.00 76.94 71 ARG A C 1
ATOM 588 O O . ARG A 1 71 ? 12.711 -2.529 -22.165 1.00 76.94 71 ARG A O 1
ATOM 595 N N . LEU A 1 72 ? 11.766 -0.939 -23.432 1.00 84.31 72 LEU A N 1
ATOM 596 C CA . LEU A 1 72 ? 10.667 -1.794 -23.866 1.00 84.31 72 LEU A CA 1
ATOM 597 C C . LEU A 1 72 ? 11.213 -2.971 -24.682 1.00 84.31 72 LEU A C 1
ATOM 599 O O . LEU A 1 72 ? 12.229 -2.852 -25.369 1.00 84.31 72 LEU A O 1
ATOM 603 N N . GLN A 1 73 ? 10.536 -4.113 -24.592 1.00 84.50 73 GLN A N 1
ATOM 604 C CA . GLN A 1 73 ? 10.972 -5.350 -25.241 1.00 84.50 73 GLN A CA 1
ATOM 605 C C . GLN A 1 73 ? 11.112 -5.187 -26.762 1.00 84.50 73 GLN A C 1
ATOM 607 O O . GLN A 1 73 ? 12.043 -5.724 -27.353 1.00 84.50 73 GLN A O 1
ATOM 612 N N . GLU A 1 74 ? 10.244 -4.375 -27.364 1.00 85.56 74 GLU A N 1
ATOM 613 C CA . GLU A 1 74 ? 10.282 -4.000 -28.781 1.00 85.56 74 GLU A CA 1
ATOM 614 C C . GLU A 1 74 ? 11.581 -3.267 -29.146 1.00 85.56 74 GLU A C 1
ATOM 616 O O . GLU A 1 74 ? 12.256 -3.635 -30.104 1.00 85.56 74 GLU A O 1
ATOM 621 N N . ASN A 1 75 ? 11.998 -2.298 -28.327 1.00 87.94 75 ASN A N 1
ATOM 622 C CA . ASN A 1 75 ? 13.241 -1.550 -28.532 1.00 87.94 75 ASN A CA 1
ATOM 623 C C . ASN A 1 75 ? 14.478 -2.441 -28.352 1.00 87.94 75 ASN A C 1
ATOM 625 O O . ASN A 1 75 ? 15.458 -2.297 -29.080 1.00 87.94 75 ASN A O 1
ATOM 629 N N . ILE A 1 76 ? 14.429 -3.393 -27.415 1.00 88.50 76 ILE A N 1
ATOM 630 C CA . ILE A 1 76 ? 15.501 -4.380 -27.219 1.00 88.50 76 ILE A CA 1
ATOM 631 C C . ILE A 1 76 ? 15.627 -5.287 -28.450 1.00 88.50 76 ILE A C 1
ATOM 633 O O . ILE A 1 76 ? 16.740 -5.513 -28.924 1.00 88.50 76 ILE A O 1
ATOM 637 N N . ALA A 1 77 ? 14.504 -5.778 -28.979 1.00 90.75 77 ALA A N 1
ATOM 638 C CA . ALA A 1 77 ? 14.488 -6.598 -30.186 1.00 90.75 77 ALA A CA 1
ATOM 639 C C . ALA A 1 77 ? 15.036 -5.824 -31.396 1.00 90.75 77 ALA A C 1
ATOM 641 O O . ALA A 1 77 ? 15.973 -6.289 -32.038 1.00 90.75 77 ALA A O 1
ATOM 642 N N . ALA A 1 78 ? 14.562 -4.594 -31.622 1.00 89.12 78 ALA A N 1
ATOM 643 C CA . ALA A 1 78 ? 15.020 -3.752 -32.727 1.00 89.12 78 ALA A CA 1
ATOM 644 C C . ALA A 1 78 ? 16.529 -3.444 -32.666 1.00 89.12 78 ALA A C 1
ATOM 646 O O . ALA A 1 78 ? 17.218 -3.438 -33.689 1.00 89.12 78 ALA A O 1
ATOM 647 N N . VAL A 1 79 ? 17.076 -3.221 -31.464 1.00 90.06 79 VAL A N 1
ATOM 648 C CA . VAL A 1 79 ? 18.525 -3.046 -31.280 1.00 90.06 79 VAL A CA 1
ATOM 649 C C . VAL A 1 79 ? 19.283 -4.339 -31.585 1.00 90.06 79 VAL A C 1
ATOM 651 O O . VAL A 1 79 ? 20.316 -4.270 -32.248 1.00 90.06 79 VAL A O 1
ATOM 654 N N . ASN A 1 80 ? 18.794 -5.502 -31.142 1.00 92.56 80 ASN A N 1
ATOM 655 C CA . ASN A 1 80 ? 19.430 -6.793 -31.434 1.00 92.56 80 ASN A CA 1
ATOM 656 C C . ASN A 1 80 ? 19.465 -7.085 -32.942 1.00 92.56 80 ASN A C 1
ATOM 658 O O . ASN A 1 80 ? 20.508 -7.480 -33.470 1.00 92.56 80 ASN A O 1
ATOM 662 N N . ASP A 1 81 ? 18.366 -6.824 -33.646 1.00 93.50 81 ASP A N 1
ATOM 663 C CA . ASP A 1 81 ? 18.279 -7.004 -35.098 1.00 93.50 81 ASP A CA 1
ATOM 664 C C . ASP A 1 81 ? 19.241 -6.054 -35.831 1.00 93.50 81 ASP A C 1
ATOM 666 O O . ASP A 1 81 ? 19.976 -6.460 -36.730 1.00 93.50 81 ASP A O 1
ATOM 670 N N . SER A 1 82 ? 19.343 -4.798 -35.388 1.00 91.69 82 SER A N 1
ATOM 671 C CA . SER A 1 82 ? 20.314 -3.853 -35.951 1.00 91.69 82 SER A CA 1
ATOM 672 C C . SER A 1 82 ? 21.769 -4.255 -35.675 1.00 91.69 82 SER A C 1
ATOM 674 O O . SER A 1 82 ? 22.622 -4.099 -36.545 1.00 91.69 82 SER A O 1
ATOM 676 N N . VAL A 1 83 ? 22.082 -4.779 -34.484 1.00 93.88 83 VAL A N 1
ATOM 677 C CA . VAL A 1 83 ? 23.438 -5.249 -34.142 1.00 93.88 83 VAL A CA 1
ATOM 678 C C . VAL A 1 83 ? 23.844 -6.443 -35.001 1.00 93.88 83 VAL A C 1
ATOM 680 O O . VAL A 1 83 ? 24.999 -6.525 -35.417 1.00 93.88 83 VAL A O 1
ATOM 683 N N . THR A 1 84 ? 22.914 -7.363 -35.254 1.00 93.44 84 THR A N 1
ATOM 684 C CA . THR A 1 84 ? 23.180 -8.546 -36.081 1.00 93.44 84 THR A CA 1
ATOM 685 C C . THR A 1 84 ? 23.337 -8.191 -37.558 1.00 93.44 84 THR A C 1
ATOM 687 O O . THR A 1 84 ? 24.233 -8.731 -38.205 1.00 93.44 84 THR A O 1
ATOM 690 N N . ALA A 1 85 ? 22.534 -7.258 -38.079 1.00 92.44 85 ALA A N 1
ATOM 691 C CA . ALA A 1 85 ? 22.638 -6.793 -39.461 1.00 92.44 85 ALA A CA 1
ATOM 692 C C . ALA A 1 85 ? 23.877 -5.911 -39.707 1.00 92.44 85 ALA A C 1
ATOM 694 O O . ALA A 1 85 ? 24.579 -6.083 -40.703 1.00 92.44 85 ALA A O 1
ATOM 695 N N . GLU A 1 86 ? 24.163 -4.974 -38.798 1.00 91.75 86 GLU A N 1
ATOM 696 C CA . GLU A 1 86 ? 25.214 -3.966 -38.954 1.00 91.75 86 GLU A CA 1
ATOM 697 C C . GLU A 1 86 ? 26.052 -3.845 -37.663 1.00 91.75 86 GLU A C 1
ATOM 699 O O . GLU A 1 86 ? 25.865 -2.935 -36.844 1.00 91.75 86 GLU A O 1
ATOM 704 N N . PRO A 1 87 ? 27.026 -4.748 -37.443 1.00 89.88 87 PRO A N 1
ATOM 705 C CA . PRO A 1 87 ? 27.762 -4.809 -36.178 1.00 89.88 87 PRO A CA 1
ATOM 706 C C . PRO A 1 87 ? 28.655 -3.583 -35.941 1.00 89.88 87 PRO A C 1
ATOM 708 O O . PRO A 1 87 ? 28.850 -3.170 -34.798 1.00 89.88 87 PRO A O 1
ATOM 711 N N . ASN A 1 88 ? 29.154 -2.962 -37.013 1.00 93.00 88 ASN A N 1
ATOM 712 C CA . ASN A 1 88 ? 30.104 -1.849 -36.944 1.00 93.00 88 ASN A CA 1
ATOM 713 C C . ASN A 1 88 ? 29.440 -0.471 -36.784 1.00 93.00 88 ASN A C 1
ATOM 715 O O . ASN A 1 88 ? 30.146 0.530 -36.635 1.00 93.00 88 ASN A O 1
ATOM 719 N N . THR A 1 89 ? 28.105 -0.372 -36.810 1.00 89.56 89 THR A N 1
ATOM 720 C CA . THR A 1 89 ? 27.443 0.918 -36.578 1.00 89.56 89 THR A CA 1
ATOM 721 C C . THR A 1 89 ? 27.635 1.365 -35.139 1.00 89.56 89 THR A C 1
ATOM 723 O O . THR A 1 89 ? 27.356 0.625 -34.191 1.00 89.56 89 THR A O 1
ATOM 726 N N . SER A 1 90 ? 28.059 2.616 -34.973 1.00 90.12 90 SER A N 1
ATOM 727 C CA . SER A 1 90 ? 28.171 3.226 -33.652 1.00 90.12 90 SER A CA 1
ATOM 728 C C . SER A 1 90 ? 26.816 3.285 -32.936 1.00 90.12 90 SER A C 1
ATOM 730 O O . SER A 1 90 ? 25.769 3.481 -33.554 1.00 90.12 90 SER A O 1
ATOM 732 N N . ILE A 1 91 ? 26.850 3.194 -31.605 1.00 87.00 91 ILE A N 1
ATOM 733 C CA . ILE A 1 91 ? 25.662 3.250 -30.737 1.00 87.00 91 ILE A CA 1
ATOM 734 C C . ILE A 1 91 ? 24.834 4.516 -31.000 1.00 87.00 91 ILE A C 1
ATOM 736 O O . ILE A 1 91 ? 23.609 4.450 -31.074 1.00 87.00 91 ILE A O 1
ATOM 740 N N . ARG A 1 92 ? 25.500 5.665 -31.190 1.00 84.88 92 ARG A N 1
ATOM 741 C CA . ARG A 1 92 ? 24.837 6.948 -31.464 1.00 84.88 92 ARG A CA 1
ATOM 742 C C . ARG A 1 92 ? 24.040 6.905 -32.767 1.00 84.88 92 ARG A C 1
ATOM 744 O O . ARG A 1 92 ? 22.893 7.335 -32.789 1.00 84.88 92 ARG A O 1
ATOM 751 N N . HIS A 1 93 ? 24.640 6.374 -33.830 1.00 87.88 93 HIS A N 1
ATOM 752 C CA . HIS A 1 93 ? 23.978 6.251 -35.126 1.00 87.88 93 HIS A CA 1
ATOM 753 C C . HIS A 1 93 ? 22.785 5.289 -35.053 1.00 87.88 93 HIS A C 1
ATOM 755 O O . HIS A 1 93 ? 21.705 5.606 -35.543 1.00 87.88 93 HIS A O 1
ATOM 761 N N . ARG A 1 94 ? 22.952 4.163 -34.346 1.00 90.56 94 ARG A N 1
ATOM 762 C CA . ARG A 1 94 ? 21.891 3.171 -34.140 1.00 90.56 94 ARG A CA 1
ATOM 763 C C . ARG A 1 94 ? 20.702 3.737 -33.358 1.00 90.56 94 ARG A C 1
ATOM 765 O O . ARG A 1 94 ? 19.560 3.537 -33.751 1.00 90.56 94 ARG A O 1
ATOM 772 N N . SER A 1 95 ? 20.954 4.488 -32.285 1.00 86.19 95 SER A N 1
ATOM 773 C CA . SER A 1 95 ? 19.896 5.170 -31.520 1.00 86.19 95 SER A CA 1
ATOM 774 C C . SER A 1 95 ? 19.111 6.160 -32.387 1.00 86.19 95 SER A C 1
ATOM 776 O O . SER A 1 95 ? 17.887 6.202 -32.291 1.00 86.19 95 SER A O 1
ATOM 778 N N . GLN A 1 96 ? 19.793 6.893 -33.274 1.00 87.19 96 GLN A N 1
ATOM 779 C CA . GLN A 1 96 ? 19.147 7.823 -34.199 1.00 87.19 96 GLN A CA 1
ATOM 780 C C . GLN A 1 96 ? 18.306 7.102 -35.266 1.00 87.19 96 GLN A C 1
ATOM 782 O O . GLN A 1 96 ? 17.193 7.538 -35.542 1.00 87.19 96 GLN A O 1
ATOM 787 N N . GLN A 1 97 ? 18.798 5.994 -35.831 1.00 88.50 97 GLN A N 1
ATOM 788 C CA . GLN A 1 97 ? 18.049 5.182 -36.803 1.00 88.50 97 GLN A CA 1
ATOM 789 C C . GLN A 1 97 ? 16.787 4.562 -36.195 1.00 88.50 97 GLN A C 1
ATOM 791 O O . GLN A 1 97 ? 15.745 4.532 -36.843 1.00 88.50 97 GLN A O 1
ATOM 796 N N . LEU A 1 98 ? 16.879 4.080 -34.954 1.00 87.31 98 LEU A N 1
ATOM 797 C CA . LEU A 1 98 ? 15.770 3.429 -34.256 1.00 87.31 98 LEU A CA 1
ATOM 798 C C . LEU A 1 98 ? 14.838 4.420 -33.540 1.00 87.31 98 LEU A C 1
ATOM 800 O O . LEU A 1 98 ? 13.868 3.990 -32.926 1.00 87.31 98 LEU A O 1
ATOM 804 N N . ALA A 1 99 ? 15.133 5.726 -33.590 1.00 85.62 99 ALA A N 1
ATOM 805 C CA . ALA A 1 99 ? 14.402 6.778 -32.877 1.00 85.62 99 ALA A CA 1
ATOM 806 C C . ALA A 1 99 ? 14.198 6.480 -31.373 1.00 85.62 99 ALA A C 1
ATOM 808 O O . ALA A 1 99 ? 13.209 6.890 -30.767 1.00 85.62 99 ALA A O 1
ATOM 809 N N . ILE A 1 100 ? 15.143 5.762 -30.754 1.00 82.88 100 ILE A N 1
ATOM 810 C CA . ILE A 1 100 ? 15.095 5.446 -29.324 1.00 82.88 100 ILE A CA 1
ATOM 811 C C . ILE A 1 100 ? 15.718 6.621 -28.578 1.00 82.88 100 ILE A C 1
ATOM 813 O O . ILE A 1 100 ? 16.944 6.762 -28.522 1.00 82.88 100 ILE A O 1
ATOM 817 N N . GLU A 1 101 ? 14.864 7.473 -28.016 1.00 69.69 101 GLU A N 1
ATOM 818 C CA . GLU A 1 101 ? 15.290 8.623 -27.227 1.00 69.69 101 GLU A CA 1
ATOM 819 C C . GLU A 1 101 ? 15.867 8.195 -25.872 1.00 69.69 101 GLU A C 1
ATOM 821 O O . GLU A 1 101 ? 15.313 7.362 -25.146 1.00 69.69 101 GLU A O 1
ATOM 826 N N . HIS A 1 102 ? 16.991 8.810 -25.499 1.00 60.97 102 HIS A N 1
ATOM 827 C CA . HIS A 1 102 ? 17.554 8.693 -24.161 1.00 60.97 102 HI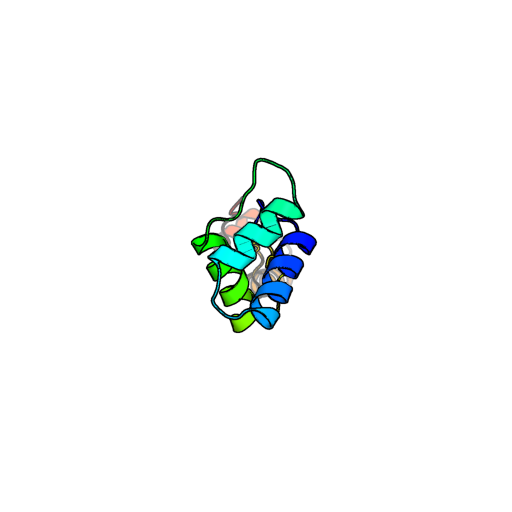S A CA 1
ATOM 828 C C . HIS A 1 102 ? 16.731 9.562 -23.203 1.00 60.97 102 HIS A C 1
ATOM 830 O O . HIS A 1 102 ? 17.048 10.724 -22.964 1.00 60.97 102 HIS A O 1
ATOM 836 N N . THR A 1 103 ? 15.652 9.015 -22.652 1.00 54.91 103 THR A N 1
ATOM 837 C CA . THR A 1 103 ? 14.962 9.672 -21.538 1.00 54.91 103 THR A CA 1
ATOM 838 C C . THR A 1 103 ? 15.709 9.334 -20.245 1.00 54.91 103 THR A C 1
ATOM 840 O O . THR A 1 103 ? 15.715 8.176 -19.815 1.00 54.91 103 THR A O 1
ATOM 843 N N . THR A 1 104 ? 16.418 10.323 -19.691 1.00 48.97 104 THR A N 1
ATOM 844 C CA . THR A 1 104 ? 17.133 10.235 -18.401 1.00 48.97 104 THR A CA 1
ATOM 845 C C . THR A 1 104 ? 16.170 10.121 -17.228 1.00 48.97 104 THR A C 1
ATOM 847 O O . THR A 1 104 ? 15.161 10.858 -17.239 1.00 48.97 104 THR A O 1
#

Organism: Anoplophora glabripennis (NCBI:txid217634)

Radius of gyration: 24.67 Å; Cα contacts (8 Å, |Δi|>4): 67; chains: 1; bounding box: 49×22×62 Å

Secondary structure (DSSP, 8-state):
-TTS-HHHHHHHHHHHHHHTT-HHHHHHHHHHHS-SS-PPPHHHHHHHHHHHHHHS--S---------GGGSHHHHHHHHHHHHH-TTS-HHHHHHHTT-----

Foldseek 3Di:
DPLDDLVLLVQLLVVCVVPPLPLVVSQVVSCVVDPDDSRDDSVRSVVSNVCCVVPVDNDPPPPDPPDQPCPPPVNVVQLVVCCVVPVPDDPVVSCVVSVRDPDD

Solvent-accessible surface area (backbone atoms only — not comparable to full-atom values): 6490 Å² total; per-residue (Å²): 114,94,87,58,54,62,69,56,53,51,50,50,45,56,40,33,77,72,62,49,92,46,47,68,58,48,41,55,57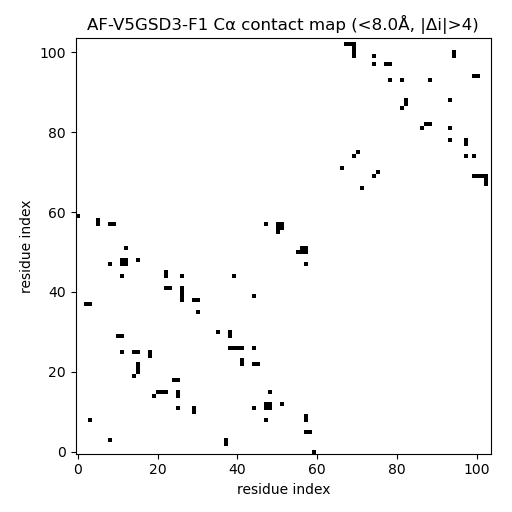,45,49,74,73,53,82,61,96,79,72,69,48,60,66,54,52,48,51,58,42,49,45,28,72,74,67,74,43,78,70,74,75,72,74,84,74,76,74,59,72,64,70,35,70,68,50,50,49,55,50,52,54,46,43,72,76,44,69,84,62,50,69,71,60,50,34,62,76,68,68,52,60,87,82,129

Mean predicted aligned error: 10.78 Å

InterPro domains:
  IPR032135 Helix-turn-helix domain (DUF4817) [PF16087] (6-59)

Nearest PDB structures (foldseek):
  6pax-assembly1_A  TM=7.101E-01  e=4.576E-01  Homo sapiens
  1mdm-assembly1_A  TM=7.084E-01  e=6.330E-01  Homo sapiens
  4zsf-assembly1_A-2  TM=3.022E-01  e=8.048E+00  Geobacillus stearothermophilus